Protein AF-S2ZIN4-F1 (afdb_monomer_lite)

Structure (mmCIF, N/CA/C/O backbone):
data_AF-S2ZIN4-F1
#
_entry.id   AF-S2ZIN4-F1
#
loop_
_atom_site.group_PDB
_atom_site.id
_atom_site.type_symbol
_atom_site.label_atom_id
_atom_site.label_alt_id
_atom_site.label_comp_id
_atom_site.label_asym_id
_atom_site.label_entity_id
_atom_site.label_seq_id
_atom_site.pdbx_PDB_ins_code
_atom_site.Cartn_x
_atom_site.Cartn_y
_atom_site.Cartn_z
_atom_site.occupancy
_atom_site.B_iso_or_equiv
_atom_site.auth_seq_id
_atom_site.auth_comp_id
_atom_site.auth_asym_id
_atom_site.auth_atom_id
_atom_site.pdbx_PDB_model_num
ATOM 1 N N . MET A 1 1 ? -35.049 -4.777 23.849 1.00 49.88 1 MET A N 1
ATOM 2 C CA . MET A 1 1 ? -34.119 -3.635 23.998 1.00 49.88 1 MET A CA 1
ATOM 3 C C . MET A 1 1 ? -34.950 -2.371 24.193 1.00 49.88 1 MET A C 1
ATOM 5 O O . MET A 1 1 ? -36.031 -2.328 23.611 1.00 49.88 1 MET A O 1
ATOM 9 N N . PRO A 1 2 ? -34.537 -1.401 25.031 1.00 53.78 2 PRO A N 1
ATOM 10 C CA . PRO A 1 2 ? -35.233 -0.114 25.120 1.00 53.78 2 PRO A CA 1
ATOM 11 C C . PRO A 1 2 ? -35.216 0.588 23.755 1.00 53.78 2 PRO A C 1
ATOM 13 O O . PRO A 1 2 ? -34.312 0.343 22.964 1.00 53.78 2 PRO A O 1
ATOM 16 N N . ALA A 1 3 ? -36.212 1.424 23.462 1.00 56.38 3 ALA A N 1
ATOM 17 C CA . ALA A 1 3 ? -36.224 2.216 22.234 1.00 56.38 3 ALA A CA 1
ATOM 18 C C . ALA A 1 3 ? -35.193 3.361 22.327 1.00 56.38 3 ALA A C 1
ATOM 20 O O . ALA A 1 3 ? -35.047 3.944 23.409 1.00 56.38 3 ALA A O 1
ATOM 21 N N . PRO A 1 4 ? -34.479 3.691 21.236 1.00 63.25 4 PRO A N 1
ATOM 22 C CA . PRO A 1 4 ? -33.565 4.827 21.224 1.00 63.25 4 PRO A CA 1
ATOM 23 C C . PRO A 1 4 ? -34.335 6.140 21.416 1.00 63.25 4 PRO A C 1
ATOM 25 O O . PRO A 1 4 ? -35.431 6.313 20.887 1.00 63.25 4 PRO A O 1
ATOM 28 N N . SER A 1 5 ? -33.774 7.061 22.198 1.00 64.50 5 SER A N 1
ATOM 29 C CA . SER A 1 5 ? -34.371 8.362 22.502 1.00 64.50 5 SER A CA 1
ATOM 30 C C . SER A 1 5 ? -34.101 9.411 21.427 1.00 64.50 5 SER A C 1
ATOM 32 O O . SER A 1 5 ? -34.950 10.270 21.204 1.00 64.50 5 SER A O 1
ATOM 34 N N . THR A 1 6 ? -32.959 9.336 20.740 1.00 74.69 6 THR A N 1
ATOM 35 C CA . THR A 1 6 ? -32.599 10.189 19.595 1.00 74.69 6 THR A CA 1
ATOM 36 C C . THR A 1 6 ? -31.619 9.457 18.682 1.00 74.69 6 THR A C 1
ATOM 38 O O . THR A 1 6 ? -30.829 8.657 19.166 1.00 74.69 6 THR A O 1
ATOM 41 N N . CYS A 1 7 ? -31.632 9.729 17.375 1.00 76.19 7 CYS A N 1
ATOM 42 C CA . CYS A 1 7 ? -30.622 9.227 16.439 1.00 76.19 7 CYS A CA 1
ATOM 43 C C . CYS A 1 7 ? -30.060 10.371 15.583 1.00 76.19 7 CYS A C 1
ATOM 45 O O . CYS A 1 7 ? -30.793 11.302 15.253 1.00 76.19 7 CYS A O 1
ATOM 47 N N . VAL A 1 8 ? -28.774 10.314 15.237 1.00 77.69 8 VAL A N 1
ATOM 48 C CA . VAL A 1 8 ? -28.061 11.299 14.409 1.00 77.69 8 VAL A CA 1
ATOM 49 C C . VAL A 1 8 ? -27.144 10.596 13.412 1.00 77.69 8 VAL A C 1
ATOM 51 O O . VAL A 1 8 ? -26.549 9.574 13.740 1.00 77.69 8 VAL A O 1
ATOM 54 N N . GLU A 1 9 ? -26.986 11.146 12.210 1.00 73.94 9 GLU A N 1
ATOM 55 C CA . GLU A 1 9 ? -25.982 10.665 11.253 1.00 73.94 9 GLU A CA 1
ATOM 56 C C . GLU A 1 9 ? -24.600 11.259 11.552 1.00 73.94 9 GLU A C 1
ATOM 58 O O . GLU A 1 9 ? -24.449 12.470 11.740 1.00 73.94 9 GLU A O 1
ATOM 63 N N . ARG A 1 10 ? -23.570 10.407 11.570 1.00 68.19 10 ARG A N 1
ATOM 64 C CA . ARG A 1 10 ? -22.159 10.808 11.626 1.00 68.19 10 ARG A CA 1
ATOM 65 C C . ARG A 1 10 ? -21.307 9.875 10.771 1.00 68.19 10 ARG A C 1
ATOM 67 O O . ARG A 1 10 ? -21.370 8.663 10.930 1.00 68.19 10 ARG A O 1
ATOM 74 N N . ALA A 1 11 ? -20.479 10.457 9.899 1.00 62.81 11 ALA A N 1
ATOM 75 C CA . ALA A 1 11 ? -19.528 9.731 9.047 1.00 62.81 11 ALA A CA 1
ATOM 76 C C . ALA A 1 11 ? -20.154 8.573 8.232 1.00 62.81 11 ALA A C 1
ATOM 78 O O . ALA A 1 11 ? -19.534 7.529 8.072 1.00 62.81 11 ALA A O 1
ATOM 79 N N . GLY A 1 12 ? -21.386 8.757 7.740 1.00 70.19 12 GLY A N 1
ATOM 80 C CA . GLY A 1 12 ? -22.113 7.745 6.961 1.00 70.19 12 GLY A CA 1
ATOM 81 C C . GLY A 1 12 ? -22.885 6.709 7.789 1.00 70.19 12 GLY A C 1
ATOM 82 O O . GLY A 1 12 ? -23.565 5.875 7.205 1.00 70.19 12 GLY A O 1
ATOM 83 N N . ASN A 1 13 ? -22.837 6.783 9.125 1.00 64.31 13 ASN A N 1
ATOM 84 C CA . ASN A 1 13 ? -23.523 5.856 10.029 1.00 64.31 13 ASN A CA 1
ATOM 85 C C . ASN A 1 13 ? -24.608 6.555 10.867 1.00 64.31 13 ASN A C 1
ATOM 87 O O . ASN A 1 13 ? -24.430 7.696 11.300 1.00 64.31 13 ASN A O 1
ATOM 91 N N . VAL A 1 14 ? -25.713 5.853 11.155 1.00 77.44 14 VAL A N 1
ATOM 92 C CA . VAL A 1 14 ? -26.771 6.313 12.076 1.00 77.44 14 VAL A CA 1
ATOM 93 C C . VAL A 1 14 ? -26.420 5.904 13.510 1.00 77.44 14 VAL A C 1
ATOM 95 O O . VAL A 1 14 ? -26.357 4.720 13.831 1.00 77.44 14 VAL A O 1
ATOM 98 N N . ILE A 1 15 ? -26.222 6.885 14.389 1.00 72.00 15 ILE A N 1
ATOM 99 C CA . ILE A 1 15 ? -25.907 6.702 15.811 1.00 72.00 15 ILE A CA 1
ATOM 100 C C . ILE A 1 15 ? -27.144 7.023 16.642 1.00 72.00 15 ILE A C 1
ATOM 102 O O . ILE A 1 15 ? -27.666 8.130 16.553 1.00 72.00 15 ILE A O 1
ATOM 106 N N . CYS A 1 16 ? -27.583 6.097 17.494 1.00 73.44 16 CYS A N 1
ATOM 107 C CA . CYS A 1 16 ? -28.754 6.275 18.350 1.00 73.44 16 CYS A CA 1
ATOM 108 C C . CYS A 1 16 ? -28.391 6.326 19.844 1.00 73.44 16 CYS A C 1
ATOM 110 O O . CYS A 1 16 ? -27.692 5.450 20.350 1.00 73.44 16 CYS A O 1
ATOM 112 N N . ALA A 1 17 ? -28.896 7.327 20.565 1.00 63.28 17 ALA A N 1
ATOM 113 C CA . ALA A 1 17 ? -28.804 7.452 22.015 1.00 63.28 17 ALA A CA 1
ATOM 114 C C . ALA A 1 17 ? -29.965 6.716 22.704 1.00 63.28 17 ALA A C 1
ATOM 116 O O . ALA A 1 17 ? -31.067 6.643 22.167 1.00 63.28 17 ALA A O 1
ATOM 117 N N . TYR A 1 18 ? -29.735 6.207 23.916 1.00 63.22 18 TYR A N 1
ATOM 118 C CA . TYR A 1 18 ? -30.755 5.573 24.758 1.00 63.22 18 TYR A CA 1
ATOM 119 C C . TYR A 1 18 ? -30.843 6.316 26.099 1.00 63.22 18 TYR A C 1
ATOM 121 O O . TYR A 1 18 ? -29.818 6.596 26.721 1.00 63.22 18 TYR A O 1
ATOM 129 N N . ASN A 1 19 ? -32.056 6.647 26.557 1.00 55.97 19 ASN A N 1
ATOM 130 C CA . ASN A 1 19 ? -32.253 7.380 27.813 1.00 55.97 19 ASN A CA 1
ATOM 131 C C . ASN A 1 19 ? -32.034 6.469 29.032 1.00 55.97 19 ASN A C 1
ATOM 133 O O . ASN A 1 19 ? -32.800 5.536 29.266 1.00 55.97 19 ASN A O 1
ATOM 137 N N . GLY A 1 20 ? -31.026 6.789 29.843 1.00 58.91 20 GLY A N 1
ATOM 138 C CA . GLY A 1 20 ? -30.782 6.19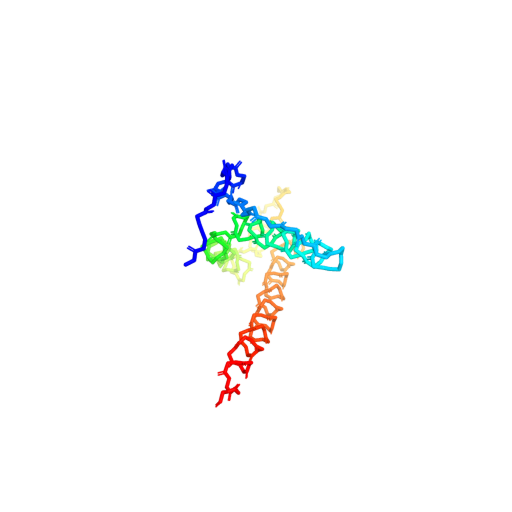0 31.154 1.00 58.91 20 GL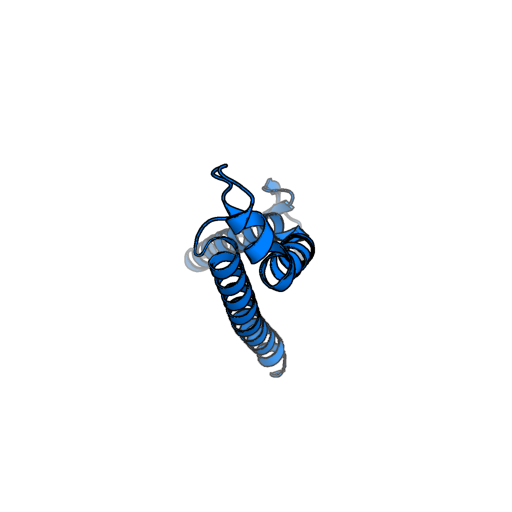Y A CA 1
ATOM 139 C C . GLY A 1 20 ? -29.791 7.023 31.971 1.00 58.91 20 GLY A C 1
ATOM 140 O O . GLY A 1 20 ? -28.923 7.691 31.410 1.00 58.91 20 GLY A O 1
ATOM 141 N N . THR A 1 21 ? -29.908 7.005 33.300 1.00 58.09 21 THR A N 1
ATOM 142 C CA . THR A 1 21 ? -28.893 7.583 34.195 1.00 58.09 21 THR A CA 1
ATOM 143 C C . THR A 1 21 ? -27.659 6.682 34.185 1.00 58.09 21 THR A C 1
ATOM 145 O O . THR A 1 21 ? -27.702 5.580 34.728 1.00 58.09 21 THR A O 1
ATOM 148 N N . MET A 1 22 ? -26.574 7.121 33.545 1.00 65.25 22 MET A N 1
ATOM 149 C CA . MET A 1 22 ? -25.325 6.355 33.450 1.00 65.25 22 MET A CA 1
ATOM 150 C C . MET A 1 22 ? -24.309 6.809 34.499 1.00 65.25 22 MET A C 1
ATOM 152 O O . MET A 1 22 ? -24.118 8.006 34.711 1.00 65.25 22 MET A O 1
ATOM 156 N N . ALA A 1 23 ? -23.620 5.854 35.130 1.00 74.31 23 ALA A N 1
ATOM 157 C CA . ALA A 1 23 ? -22.493 6.153 36.013 1.00 74.31 23 ALA A CA 1
ATOM 158 C C . ALA A 1 23 ? -21.353 6.838 35.230 1.00 74.31 23 ALA A C 1
ATOM 160 O O . ALA A 1 23 ? -21.128 6.533 34.057 1.00 74.31 23 ALA A O 1
ATOM 161 N N . ALA A 1 24 ? -20.589 7.732 35.870 1.00 74.69 24 ALA A N 1
ATOM 162 C CA . ALA A 1 24 ? -19.511 8.485 35.212 1.00 74.69 24 ALA A CA 1
ATOM 163 C C . ALA A 1 24 ? -18.460 7.576 34.539 1.00 74.69 24 ALA A C 1
ATOM 165 O O . ALA A 1 24 ? -17.994 7.857 33.436 1.00 74.69 24 ALA A O 1
ATOM 166 N N . GLU A 1 25 ? -18.138 6.440 35.160 1.00 75.75 25 GLU A N 1
ATOM 167 C CA . GLU A 1 25 ? -17.233 5.439 34.584 1.00 75.75 25 GLU A CA 1
ATOM 168 C C . GLU A 1 25 ? -17.807 4.772 33.331 1.00 75.75 25 GLU A C 1
ATOM 170 O O . GLU A 1 25 ? -17.076 4.518 32.375 1.00 75.75 25 GLU A O 1
ATOM 175 N N . GLN A 1 26 ? -19.117 4.512 33.307 1.00 81.56 26 GLN A N 1
ATOM 176 C CA . GLN A 1 26 ? -19.798 3.970 32.133 1.00 81.56 26 GLN A CA 1
ATOM 177 C C . GLN A 1 26 ? -19.751 4.970 30.975 1.00 81.56 26 GLN A C 1
ATOM 179 O O . GLN A 1 26 ? -19.416 4.580 29.859 1.00 81.56 26 GLN A O 1
ATOM 184 N N . MET A 1 27 ? -20.005 6.253 31.245 1.00 78.94 27 MET A N 1
ATOM 185 C CA . MET A 1 27 ? -19.910 7.309 30.235 1.00 78.94 27 MET A CA 1
ATOM 186 C C . MET A 1 27 ? -18.494 7.409 29.653 1.00 78.94 27 MET A C 1
ATOM 188 O O . MET A 1 27 ? -18.329 7.441 28.436 1.00 78.94 27 MET A O 1
ATOM 192 N N . LYS A 1 28 ? -17.465 7.375 30.510 1.00 81.00 28 LYS A N 1
ATOM 193 C CA . LYS A 1 28 ? -16.065 7.411 30.070 1.00 81.00 28 LYS A CA 1
ATOM 194 C C . LYS A 1 28 ? -15.713 6.223 29.169 1.00 81.00 28 LYS A C 1
ATOM 196 O O . LYS A 1 28 ? -15.064 6.411 28.145 1.00 81.00 28 LYS A O 1
ATOM 201 N N . ARG A 1 29 ? -16.155 5.005 29.514 1.00 89.00 29 ARG A N 1
ATOM 202 C CA . ARG A 1 29 ? -15.943 3.818 28.662 1.00 89.00 29 ARG A CA 1
ATOM 203 C C . ARG A 1 29 ? -16.622 3.959 27.299 1.00 89.00 29 ARG A C 1
ATOM 205 O O . ARG A 1 29 ? -16.019 3.603 26.293 1.00 89.00 29 ARG A O 1
ATOM 212 N N . ILE A 1 30 ? -17.850 4.480 27.268 1.00 87.75 30 ILE A N 1
ATOM 213 C CA . ILE A 1 30 ? -18.596 4.697 26.020 1.00 87.75 30 ILE A CA 1
ATOM 214 C C . ILE A 1 30 ? -17.865 5.699 25.127 1.00 87.75 30 ILE A C 1
ATOM 216 O O . ILE A 1 30 ? -17.646 5.400 23.961 1.00 87.75 30 ILE A O 1
ATOM 220 N N . GLN A 1 31 ? -17.427 6.837 25.672 1.00 87.12 31 GLN A N 1
ATOM 221 C CA . GLN A 1 31 ? -16.710 7.864 24.908 1.00 87.12 31 GLN A CA 1
ATOM 222 C C . GLN A 1 31 ? -15.421 7.326 24.277 1.00 87.12 31 GLN A C 1
ATOM 224 O O . GLN A 1 31 ? -15.210 7.490 23.081 1.00 87.12 31 GLN A O 1
ATOM 229 N N . VAL A 1 32 ? -14.602 6.605 25.050 1.00 93.62 32 VAL A N 1
ATOM 230 C CA . VAL A 1 32 ? -13.363 5.997 24.534 1.00 93.62 32 VAL A CA 1
ATOM 231 C C . VAL A 1 32 ? -13.651 4.997 23.410 1.00 93.62 32 VAL A C 1
ATOM 233 O O . VAL A 1 32 ? -12.915 4.931 22.428 1.00 93.62 32 VAL A O 1
ATOM 236 N N . ASN A 1 33 ? -14.716 4.204 23.529 1.00 95.06 33 ASN A N 1
ATOM 237 C CA . ASN A 1 33 ? -15.064 3.231 22.495 1.00 95.06 33 ASN A CA 1
ATOM 238 C C . ASN A 1 33 ? -15.703 3.875 21.255 1.00 95.06 33 ASN A C 1
ATOM 240 O O . ASN A 1 33 ? -15.474 3.384 20.154 1.00 95.06 33 ASN A O 1
ATOM 244 N N . ASP A 1 34 ? -16.434 4.982 21.398 1.00 93.25 34 ASP A N 1
ATOM 245 C CA . ASP A 1 34 ? -16.951 5.769 20.268 1.00 93.25 34 ASP A CA 1
ATOM 246 C C . ASP A 1 34 ? -15.809 6.414 19.461 1.00 93.25 34 ASP A C 1
ATOM 248 O O . ASP A 1 34 ? -15.805 6.397 18.227 1.00 93.25 34 ASP A O 1
ATOM 252 N N . GLU A 1 35 ? -14.771 6.898 20.151 1.00 94.88 35 GLU A N 1
ATOM 253 C CA . GLU A 1 35 ? -13.541 7.380 19.515 1.00 94.88 35 GLU A CA 1
ATOM 254 C C . GLU A 1 35 ? -12.835 6.262 18.739 1.00 94.88 35 GLU A C 1
ATOM 256 O O . GLU A 1 35 ? -12.468 6.458 17.578 1.00 94.88 35 GLU A O 1
ATOM 261 N N . ARG A 1 36 ? -12.701 5.070 19.336 1.00 97.00 36 ARG A N 1
ATOM 262 C CA . ARG A 1 36 ? -12.136 3.886 18.662 1.00 97.00 36 ARG A CA 1
ATOM 263 C C . ARG A 1 36 ? -12.947 3.491 17.428 1.00 97.00 36 ARG A C 1
ATOM 265 O O . ARG A 1 36 ? -12.364 3.270 16.370 1.00 97.00 36 ARG A O 1
ATOM 272 N N . LEU A 1 37 ? -14.278 3.457 17.538 1.00 95.75 37 LEU A N 1
ATOM 273 C CA . LEU A 1 37 ? -15.174 3.158 16.420 1.00 95.75 37 LEU A CA 1
ATOM 274 C C . LEU A 1 37 ? -15.006 4.174 15.283 1.00 95.75 37 LEU A C 1
ATOM 276 O O . LEU A 1 37 ? -14.918 3.804 14.112 1.00 95.75 37 LEU A O 1
ATOM 280 N N . THR A 1 38 ? -14.907 5.459 15.625 1.00 94.56 38 THR A N 1
ATOM 281 C CA . THR A 1 38 ? -14.664 6.525 14.648 1.00 94.56 38 THR A CA 1
ATOM 282 C C . THR A 1 38 ? -13.327 6.331 13.932 1.00 94.56 38 THR A C 1
ATOM 284 O O . THR A 1 38 ? -13.251 6.508 12.715 1.00 94.56 38 THR A O 1
ATOM 287 N N . GLN A 1 39 ? -12.271 5.964 14.662 1.00 95.38 39 GLN A N 1
ATOM 288 C CA . GLN A 1 39 ? -10.942 5.740 14.090 1.00 95.38 39 GLN A CA 1
ATOM 289 C C . GLN A 1 39 ? -10.930 4.558 13.115 1.00 95.38 39 GLN A C 1
ATOM 291 O O . GLN A 1 39 ? -10.485 4.733 11.981 1.00 95.38 39 GLN A O 1
ATOM 296 N N . ILE A 1 40 ? -11.470 3.397 13.504 1.00 96.44 40 ILE A N 1
ATOM 297 C CA . ILE A 1 40 ? -11.488 2.221 12.619 1.00 96.44 40 ILE A CA 1
ATOM 298 C C . ILE A 1 40 ? -12.399 2.431 11.403 1.00 96.44 40 ILE A C 1
ATOM 300 O O . ILE A 1 40 ? -12.044 2.033 10.300 1.00 96.44 40 ILE A O 1
ATOM 304 N N . THR A 1 41 ? -13.518 3.152 11.559 1.00 95.38 41 THR A N 1
ATOM 305 C CA . THR A 1 41 ? -14.388 3.512 10.423 1.00 95.38 41 THR A CA 1
ATOM 306 C C . THR A 1 41 ? -13.632 4.356 9.396 1.00 95.38 41 THR A C 1
ATOM 308 O O . THR A 1 41 ? -13.700 4.089 8.200 1.00 95.38 41 THR A O 1
ATOM 311 N N . ARG A 1 42 ? -12.870 5.362 9.848 1.00 95.75 42 ARG A N 1
ATOM 312 C CA . ARG A 1 42 ? -12.045 6.184 8.948 1.00 95.75 42 ARG A CA 1
ATOM 313 C C . ARG A 1 42 ? -10.960 5.366 8.259 1.00 95.75 42 ARG A C 1
ATOM 315 O O . ARG A 1 42 ? -10.738 5.571 7.073 1.00 95.75 42 ARG A O 1
ATOM 322 N N . PHE A 1 43 ? -10.297 4.472 8.993 1.00 96.00 43 PHE A N 1
ATOM 323 C CA . PHE A 1 43 ? -9.272 3.600 8.429 1.00 96.00 43 PHE A CA 1
ATOM 324 C C . PHE A 1 43 ? -9.851 2.707 7.325 1.00 96.00 43 PHE A C 1
ATOM 326 O O . PHE A 1 43 ? -9.323 2.725 6.218 1.00 96.00 43 PHE A O 1
ATOM 333 N N . ASN A 1 44 ? -10.966 2.019 7.592 1.00 94.81 44 ASN A N 1
ATOM 334 C CA . ASN A 1 44 ? -11.615 1.135 6.622 1.00 94.81 44 ASN A CA 1
ATOM 335 C C . ASN A 1 44 ? -12.047 1.894 5.363 1.00 94.81 44 ASN A C 1
ATOM 337 O O . ASN A 1 44 ? -11.747 1.455 4.262 1.00 94.81 44 ASN A O 1
ATOM 341 N N . ASN A 1 45 ? -12.675 3.064 5.517 1.00 95.06 45 ASN A N 1
ATOM 342 C CA . ASN A 1 45 ? -13.108 3.867 4.370 1.00 95.06 45 ASN A CA 1
ATOM 343 C C . ASN A 1 45 ? -11.925 4.387 3.538 1.00 95.06 45 ASN A C 1
ATOM 345 O O . ASN A 1 45 ? -12.026 4.495 2.324 1.00 95.06 45 ASN A O 1
ATOM 349 N N . ALA A 1 46 ? -10.806 4.739 4.178 1.00 95.00 46 ALA A N 1
ATOM 350 C CA . ALA A 1 46 ? -9.625 5.236 3.473 1.00 95.00 46 ALA A CA 1
ATOM 351 C C . ALA A 1 46 ? -8.868 4.138 2.704 1.00 95.00 46 ALA A C 1
ATOM 353 O O . ALA A 1 46 ? -8.102 4.466 1.804 1.00 95.00 46 ALA A O 1
ATOM 354 N N . HIS A 1 47 ? -9.070 2.866 3.058 1.00 95.25 47 HIS A N 1
ATOM 355 C CA . HIS A 1 47 ? -8.327 1.723 2.516 1.00 95.25 47 HIS A CA 1
ATOM 356 C C . HIS A 1 47 ? -9.256 0.654 1.922 1.00 95.25 47 HIS A C 1
ATOM 358 O O . HIS A 1 47 ? -8.868 -0.507 1.813 1.00 95.25 47 HIS A O 1
ATOM 364 N N . GLU A 1 48 ? -10.483 1.023 1.544 1.00 94.12 48 GLU A N 1
ATOM 365 C CA . GLU A 1 48 ? -11.488 0.074 1.046 1.00 94.12 48 GLU A CA 1
ATOM 366 C C . GLU A 1 48 ? -11.037 -0.664 -0.228 1.00 94.12 48 GLU A C 1
ATOM 368 O O . GLU A 1 48 ? -11.395 -1.823 -0.407 1.00 94.12 48 GLU A O 1
ATOM 373 N N . ASN A 1 49 ? -10.205 -0.018 -1.055 1.00 95.12 49 ASN A N 1
ATOM 374 C CA . ASN A 1 49 ? -9.681 -0.548 -2.321 1.00 95.12 49 ASN A CA 1
ATOM 375 C C . ASN A 1 49 ? -8.196 -0.937 -2.225 1.00 95.12 49 ASN A C 1
ATOM 377 O O . ASN A 1 49 ? -7.507 -1.062 -3.235 1.00 95.12 49 ASN A O 1
ATOM 381 N N . PHE A 1 50 ? -7.662 -1.080 -1.009 1.00 95.12 50 PHE A N 1
ATOM 382 C CA . PHE A 1 50 ? -6.235 -1.330 -0.813 1.00 95.12 50 PHE A CA 1
ATOM 383 C C . PHE A 1 50 ? -5.715 -2.593 -1.534 1.00 95.12 50 PHE A C 1
ATOM 385 O O . PHE A 1 50 ? -4.619 -2.535 -2.097 1.00 95.12 50 PHE A O 1
ATOM 392 N N . PRO A 1 51 ? -6.452 -3.725 -1.585 1.00 94.62 51 PRO A N 1
ATOM 393 C CA . PRO A 1 51 ? -6.034 -4.881 -2.379 1.00 94.62 51 PRO A CA 1
ATOM 394 C C . PRO A 1 51 ? -5.917 -4.577 -3.880 1.00 94.62 51 PRO A C 1
ATOM 396 O O . PRO A 1 51 ? -4.955 -5.002 -4.523 1.00 94.62 51 PRO A O 1
ATOM 399 N N . GLU A 1 52 ? -6.870 -3.833 -4.437 1.00 97.38 52 GLU A N 1
ATOM 400 C CA . GLU A 1 52 ? -6.878 -3.412 -5.836 1.00 97.38 52 GLU A CA 1
ATOM 401 C C . GLU A 1 52 ? -5.730 -2.439 -6.135 1.00 97.38 52 GLU A C 1
ATOM 403 O O . GLU A 1 52 ? -5.038 -2.604 -7.142 1.00 97.38 52 GLU A O 1
ATOM 408 N N . ASP A 1 53 ? -5.467 -1.491 -5.233 1.00 96.06 53 ASP A N 1
ATOM 409 C CA . ASP A 1 53 ? -4.353 -0.546 -5.343 1.00 96.06 53 ASP A CA 1
ATOM 410 C C . ASP A 1 53 ? -3.000 -1.283 -5.368 1.00 96.06 53 ASP A C 1
ATOM 412 O O . ASP A 1 53 ? -2.128 -0.974 -6.187 1.00 96.06 53 ASP A O 1
ATOM 416 N N . LEU A 1 54 ? -2.827 -2.311 -4.525 1.00 96.81 54 LEU A N 1
ATOM 417 C CA . LEU A 1 54 ? -1.630 -3.162 -4.529 1.00 96.81 54 LEU A CA 1
ATOM 418 C C . LEU A 1 54 ? -1.480 -3.950 -5.835 1.00 96.81 54 LEU A C 1
ATOM 420 O O . LEU A 1 54 ? -0.371 -4.050 -6.370 1.00 96.81 54 LEU A O 1
ATOM 424 N N . ALA A 1 55 ? -2.576 -4.500 -6.361 1.00 96.88 55 ALA A N 1
ATOM 425 C CA . ALA A 1 55 ? -2.560 -5.221 -7.630 1.00 96.88 55 ALA A CA 1
ATOM 426 C C . ALA A 1 55 ? -2.172 -4.295 -8.795 1.00 96.88 55 ALA A C 1
ATOM 428 O O . ALA A 1 55 ? -1.321 -4.650 -9.612 1.00 96.88 55 ALA A O 1
ATOM 429 N N . GLN A 1 56 ? -2.717 -3.077 -8.830 1.00 97.62 56 GLN A N 1
ATOM 430 C CA . GLN A 1 56 ? -2.386 -2.085 -9.851 1.00 97.62 56 GLN A CA 1
ATOM 431 C C . GLN A 1 56 ? -0.929 -1.606 -9.753 1.00 97.62 56 GLN A C 1
ATOM 433 O O . GLN A 1 56 ? -0.259 -1.420 -10.777 1.00 97.62 56 GLN A O 1
ATOM 438 N N . ALA A 1 57 ? -0.415 -1.422 -8.534 1.00 97.25 57 ALA A N 1
ATOM 439 C CA . ALA A 1 57 ? 0.989 -1.086 -8.313 1.00 97.25 57 ALA A CA 1
ATOM 440 C C . ALA A 1 57 ? 1.915 -2.192 -8.845 1.00 97.25 57 ALA A C 1
ATOM 442 O O . ALA A 1 57 ? 2.892 -1.904 -9.541 1.00 97.25 57 ALA A O 1
ATOM 443 N N . TRP A 1 58 ? 1.566 -3.459 -8.610 1.00 97.44 58 TRP A N 1
ATOM 444 C CA . TRP A 1 58 ? 2.294 -4.595 -9.169 1.00 97.44 58 TRP A CA 1
ATOM 445 C C . TRP A 1 58 ? 2.246 -4.636 -10.701 1.00 97.44 58 TRP A C 1
ATOM 447 O O . TRP A 1 58 ? 3.290 -4.787 -11.341 1.00 97.44 58 TRP A O 1
ATOM 457 N N . ASP A 1 59 ? 1.070 -4.448 -11.302 1.00 98.12 59 ASP A N 1
ATOM 458 C CA . ASP A 1 59 ? 0.911 -4.421 -12.762 1.00 98.12 59 ASP A CA 1
ATOM 459 C C . ASP A 1 59 ? 1.701 -3.278 -13.419 1.00 98.12 59 ASP A C 1
ATOM 461 O O . ASP A 1 59 ? 2.113 -3.392 -14.575 1.00 98.12 59 ASP A O 1
ATOM 465 N N . THR A 1 60 ? 1.974 -2.205 -12.672 1.00 97.00 60 THR A N 1
ATOM 466 C CA . THR A 1 60 ? 2.839 -1.097 -13.098 1.00 97.00 60 THR A CA 1
ATOM 467 C C . THR A 1 60 ? 4.324 -1.437 -12.955 1.00 97.00 60 THR A C 1
ATOM 469 O O . THR A 1 60 ? 5.112 -1.176 -13.865 1.00 97.00 60 THR A O 1
ATOM 472 N N . LEU A 1 61 ? 4.729 -2.033 -11.831 1.00 96.81 61 LEU A N 1
ATOM 473 C CA . LEU A 1 61 ? 6.132 -2.327 -11.538 1.00 96.81 61 LEU A CA 1
ATOM 474 C C . LEU A 1 61 ? 6.675 -3.499 -12.366 1.00 96.81 61 LEU A C 1
ATOM 476 O O . LEU A 1 61 ? 7.805 -3.456 -12.845 1.00 96.81 61 LEU A O 1
ATOM 480 N N . LYS A 1 62 ? 5.874 -4.543 -12.582 1.00 96.75 62 LYS A N 1
ATOM 481 C CA . LYS A 1 62 ? 6.275 -5.747 -13.320 1.00 96.75 62 LYS A CA 1
ATOM 482 C C . LYS A 1 62 ? 6.884 -5.466 -14.709 1.00 96.75 62 LYS A C 1
ATOM 484 O O . LYS A 1 62 ? 7.947 -6.020 -14.998 1.00 96.75 62 LYS A O 1
ATOM 489 N N . PRO A 1 63 ? 6.282 -4.645 -15.592 1.00 97.06 63 PRO A N 1
ATOM 490 C CA . PRO A 1 63 ? 6.909 -4.302 -16.867 1.00 97.06 63 PRO A CA 1
ATOM 491 C C . PRO A 1 63 ? 8.166 -3.434 -16.706 1.00 97.06 63 PRO A C 1
ATOM 493 O O . PRO A 1 63 ? 9.071 -3.559 -17.527 1.00 97.06 63 PRO A O 1
ATOM 496 N N . LEU A 1 64 ? 8.266 -2.605 -15.657 1.00 95.62 64 LEU A N 1
ATOM 497 C CA . LEU A 1 64 ? 9.487 -1.839 -15.368 1.00 95.62 64 LEU A CA 1
ATOM 498 C C . LEU A 1 64 ? 10.652 -2.756 -14.986 1.00 95.62 64 LEU A C 1
ATOM 500 O O . LEU A 1 64 ? 11.762 -2.542 -15.463 1.00 95.62 64 LEU A O 1
ATOM 504 N N . ILE A 1 65 ? 10.393 -3.809 -14.207 1.00 94.88 65 ILE A N 1
ATOM 505 C CA . ILE A 1 65 ? 11.382 -4.854 -13.901 1.00 94.88 65 ILE A CA 1
ATOM 506 C C . ILE A 1 65 ? 11.870 -5.506 -15.195 1.00 94.88 65 ILE A C 1
ATOM 508 O O . ILE A 1 65 ? 13.068 -5.555 -15.453 1.00 94.88 65 ILE A O 1
ATOM 512 N N . ALA A 1 66 ? 10.941 -5.943 -16.051 1.00 96.38 66 ALA A N 1
ATOM 513 C CA . ALA A 1 66 ? 11.288 -6.580 -17.321 1.00 96.38 66 ALA A CA 1
ATOM 514 C C . ALA A 1 66 ? 12.091 -5.650 -18.250 1.00 96.38 66 ALA A C 1
ATOM 516 O O . ALA A 1 66 ? 12.976 -6.103 -18.977 1.00 96.38 66 ALA A O 1
ATOM 517 N N . TYR A 1 67 ? 11.795 -4.349 -18.225 1.00 95.19 67 TYR A N 1
ATOM 518 C CA . TYR A 1 67 ? 12.571 -3.339 -18.935 1.00 95.19 67 TYR A CA 1
ATOM 519 C C . TYR A 1 67 ? 13.993 -3.215 -18.373 1.00 95.19 67 TYR A C 1
ATOM 521 O O . TYR A 1 67 ? 14.958 -3.310 -19.136 1.00 95.19 67 TYR A O 1
ATOM 529 N N . TYR A 1 68 ? 14.108 -3.053 -17.052 1.00 93.00 68 TYR A N 1
ATOM 530 C CA . TYR A 1 68 ? 15.371 -2.903 -16.331 1.00 93.00 68 TYR A CA 1
ATOM 531 C C . TYR A 1 68 ? 16.304 -4.106 -16.523 1.00 93.00 68 TYR A C 1
ATOM 533 O O . TYR A 1 68 ? 17.480 -3.939 -16.836 1.00 93.00 68 TYR A O 1
ATOM 541 N N . GLU A 1 69 ? 15.771 -5.324 -16.432 1.00 92.50 69 GLU A N 1
ATOM 542 C CA . GLU A 1 69 ? 16.531 -6.569 -16.612 1.00 92.50 69 GLU A CA 1
ATOM 543 C C . GLU A 1 69 ? 16.863 -6.882 -18.082 1.00 92.50 69 GLU A C 1
ATOM 545 O O . GLU A 1 69 ? 17.663 -7.776 -18.367 1.00 92.50 69 GLU A O 1
ATOM 550 N N . GLY A 1 70 ? 16.245 -6.171 -19.028 1.00 93.88 70 GLY A N 1
ATOM 551 C CA . GLY A 1 70 ? 16.372 -6.419 -20.460 1.00 93.88 70 GLY A CA 1
ATOM 552 C C . GLY A 1 70 ? 17.001 -5.254 -21.218 1.00 93.88 70 GLY A C 1
ATOM 553 O O . GLY A 1 70 ? 18.216 -5.177 -21.403 1.00 93.88 70 GLY A O 1
ATOM 554 N N . GLN A 1 71 ? 16.145 -4.381 -21.749 1.00 93.19 71 GLN A N 1
ATOM 555 C CA . GLN A 1 71 ? 16.520 -3.358 -22.734 1.00 93.19 71 GLN A CA 1
ATOM 556 C C . GLN A 1 71 ? 17.197 -2.128 -22.123 1.00 93.19 71 GLN A C 1
ATOM 558 O O . GLN A 1 71 ? 17.902 -1.416 -22.833 1.00 93.19 71 GLN A O 1
ATOM 563 N N . TRP A 1 72 ? 17.043 -1.910 -20.819 1.00 93.19 72 TRP A N 1
ATOM 564 C CA . TRP A 1 72 ? 17.518 -0.715 -20.125 1.00 93.19 72 TRP A CA 1
ATOM 565 C C . TRP A 1 72 ? 18.984 -0.364 -20.393 1.00 93.19 72 TRP A C 1
ATOM 567 O O . TRP A 1 72 ? 19.288 0.771 -20.741 1.00 93.19 72 TRP A O 1
ATOM 577 N N . SER A 1 73 ? 19.895 -1.340 -20.301 1.00 89.94 73 SER A N 1
ATOM 578 C CA . SER A 1 73 ? 21.336 -1.099 -20.503 1.00 89.94 73 SER A CA 1
ATOM 579 C C . SER A 1 73 ? 21.671 -0.581 -21.904 1.00 89.94 73 SER A C 1
ATOM 581 O O . SER A 1 73 ? 22.604 0.202 -22.079 1.00 89.94 73 SER A O 1
ATOM 583 N N . ARG A 1 74 ? 20.895 -1.008 -22.904 1.00 92.81 74 ARG A N 1
ATOM 584 C CA . ARG A 1 74 ? 21.041 -0.566 -24.286 1.00 92.81 74 ARG A CA 1
ATOM 585 C C . ARG A 1 74 ? 20.526 0.853 -24.451 1.00 92.81 74 ARG A C 1
ATOM 587 O O . ARG A 1 74 ? 21.243 1.697 -24.976 1.00 92.81 74 ARG A O 1
ATOM 594 N N . ASP A 1 75 ? 19.319 1.113 -23.965 1.00 93.31 75 ASP A N 1
ATOM 595 C CA . ASP A 1 75 ? 18.704 2.433 -24.060 1.00 93.31 75 ASP A CA 1
ATOM 596 C C . ASP A 1 75 ? 19.524 3.484 -23.308 1.00 93.31 75 ASP A C 1
ATOM 598 O O . ASP A 1 75 ? 19.693 4.590 -23.813 1.00 93.31 75 ASP A O 1
ATOM 602 N N . LEU A 1 76 ? 20.100 3.127 -22.154 1.00 90.69 76 LEU A N 1
ATOM 603 C CA . LEU A 1 76 ? 21.023 3.975 -21.399 1.00 90.69 76 LEU A CA 1
ATOM 604 C C . LEU A 1 76 ? 22.260 4.360 -22.223 1.00 90.69 76 LEU A C 1
ATOM 606 O O . LEU A 1 76 ? 22.695 5.506 -22.177 1.00 90.69 76 LEU A O 1
ATOM 610 N N . ALA A 1 77 ? 22.831 3.418 -22.976 1.00 90.12 77 ALA A N 1
ATOM 611 C CA . ALA A 1 77 ? 24.008 3.669 -23.807 1.00 90.12 77 ALA A CA 1
ATOM 612 C C . ALA A 1 77 ? 23.689 4.478 -25.078 1.00 90.12 77 ALA A C 1
ATOM 614 O O . ALA A 1 77 ? 24.574 5.131 -25.628 1.00 90.12 77 ALA A O 1
ATOM 615 N N . GLU A 1 78 ? 22.446 4.405 -25.561 1.00 91.75 78 GLU A N 1
ATOM 616 C CA . GLU A 1 78 ? 21.990 5.029 -26.809 1.00 91.75 78 GLU A CA 1
ATOM 617 C C . GLU A 1 78 ? 21.260 6.376 -26.584 1.00 91.75 78 GLU A C 1
ATOM 619 O O . GLU A 1 78 ? 20.924 7.056 -27.556 1.00 91.75 78 GLU A O 1
ATOM 624 N N . THR A 1 79 ? 21.029 6.790 -25.329 1.00 86.56 79 THR A N 1
ATOM 625 C CA . THR A 1 79 ? 20.203 7.959 -24.975 1.00 86.56 79 THR A CA 1
ATOM 626 C C .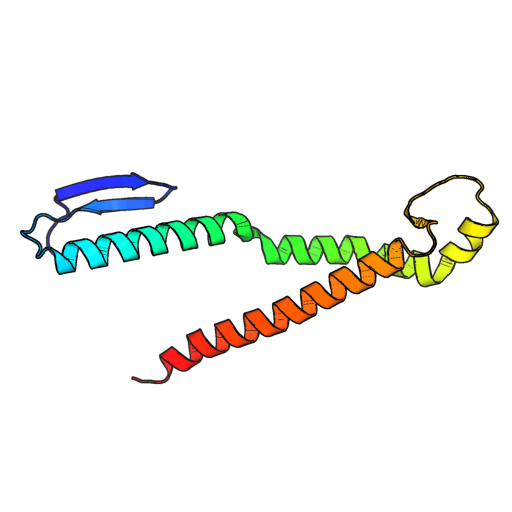 THR A 1 79 ? 20.960 9.000 -24.147 1.00 86.56 79 THR A C 1
ATOM 628 O O . THR A 1 79 ? 21.381 8.731 -23.030 1.00 86.56 79 THR A O 1
ATOM 631 N N . ASP A 1 80 ? 20.999 10.246 -24.635 1.00 78.38 80 ASP A N 1
ATOM 632 C CA . ASP A 1 80 ? 21.572 11.402 -23.915 1.00 78.38 80 ASP A CA 1
ATOM 633 C C . ASP A 1 80 ? 20.541 12.165 -23.042 1.00 78.38 80 ASP A C 1
ATOM 635 O O . ASP A 1 80 ? 20.826 13.231 -22.492 1.00 78.38 80 ASP A O 1
ATOM 639 N N . ALA A 1 81 ? 19.305 11.664 -22.939 1.00 74.31 81 ALA A N 1
ATOM 640 C CA . ALA A 1 81 ? 18.202 12.309 -22.223 1.00 74.31 81 ALA A CA 1
ATOM 641 C C . ALA A 1 81 ? 18.077 11.838 -20.762 1.00 74.31 81 ALA A C 1
ATOM 643 O O . ALA A 1 81 ? 18.142 10.649 -20.460 1.00 74.31 81 ALA A O 1
ATOM 644 N N . ALA A 1 82 ? 17.805 12.779 -19.852 1.00 78.12 82 ALA A N 1
ATOM 645 C CA . ALA A 1 82 ? 17.655 12.511 -18.422 1.00 78.12 82 ALA A CA 1
ATOM 646 C C . ALA A 1 82 ? 16.245 11.999 -18.067 1.00 78.12 82 ALA A C 1
ATOM 648 O O . ALA A 1 82 ? 15.403 12.748 -17.567 1.00 78.12 82 ALA A O 1
ATOM 649 N N . TYR A 1 83 ? 15.984 10.715 -18.316 1.00 86.31 83 TYR A N 1
ATOM 650 C CA . TYR A 1 83 ? 14.782 10.030 -17.829 1.00 86.31 83 TYR A CA 1
ATOM 651 C C . TYR A 1 83 ? 15.045 9.344 -16.484 1.00 86.31 83 TYR A C 1
ATOM 653 O O . TYR A 1 83 ? 16.072 8.697 -16.310 1.00 86.31 83 TYR A O 1
ATOM 661 N N . GLY A 1 84 ? 14.092 9.415 -15.546 1.00 85.31 84 GLY A N 1
ATOM 662 C CA . GLY A 1 84 ? 14.233 8.793 -14.219 1.00 85.31 84 GLY A CA 1
ATOM 663 C C . GLY A 1 84 ? 14.467 7.278 -14.270 1.00 85.31 84 GLY A C 1
ATOM 664 O O . GLY A 1 84 ? 15.233 6.749 -13.468 1.00 85.31 84 GLY A O 1
ATOM 665 N N . VAL A 1 85 ? 13.892 6.591 -15.264 1.00 88.75 85 VAL A N 1
ATOM 666 C CA . VAL A 1 85 ? 14.119 5.151 -15.489 1.00 88.75 85 VAL A CA 1
ATOM 667 C C . VAL A 1 85 ? 15.551 4.828 -15.906 1.00 88.75 85 VAL A C 1
ATOM 669 O O . VAL A 1 85 ? 15.978 3.704 -15.698 1.00 88.75 85 VAL A O 1
ATOM 672 N N . LEU A 1 86 ? 16.292 5.794 -16.459 1.00 89.38 86 LEU A N 1
ATOM 673 C CA . LEU A 1 86 ? 17.702 5.660 -16.842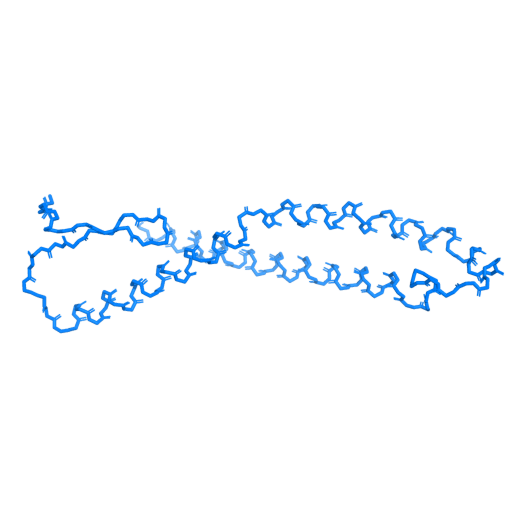 1.00 89.38 86 LEU A CA 1
ATOM 674 C C . LEU A 1 86 ? 18.666 6.095 -15.724 1.00 89.38 86 LEU A C 1
ATOM 676 O O . LEU A 1 86 ? 19.873 6.142 -15.939 1.00 89.38 86 LEU A O 1
ATOM 680 N N . SER A 1 87 ? 18.159 6.441 -14.536 1.00 86.25 87 SER A N 1
ATOM 681 C CA . SER A 1 87 ? 19.030 6.691 -13.384 1.00 86.25 87 SER A CA 1
ATOM 682 C C . SER A 1 87 ? 19.682 5.399 -12.884 1.00 86.25 87 SER A C 1
ATOM 684 O O . SER A 1 87 ? 19.135 4.315 -13.082 1.00 86.25 87 SER A O 1
ATOM 686 N N . GLU A 1 88 ? 20.836 5.534 -12.220 1.00 74.19 88 GLU A N 1
ATOM 687 C CA . GLU A 1 88 ? 21.666 4.418 -11.732 1.00 74.19 88 GLU A CA 1
ATOM 688 C C . GLU A 1 88 ? 20.861 3.405 -10.902 1.00 74.19 88 GLU A C 1
ATOM 690 O O . GLU A 1 88 ? 20.973 2.203 -11.131 1.00 74.19 88 GLU A O 1
ATOM 695 N N . ASP A 1 89 ? 19.958 3.895 -10.045 1.00 85.88 89 ASP A N 1
ATOM 696 C CA . ASP A 1 89 ? 19.200 3.058 -9.109 1.00 85.88 89 ASP A CA 1
ATOM 697 C C . ASP A 1 89 ? 17.671 3.219 -9.207 1.00 85.88 89 ASP A C 1
ATOM 699 O O . ASP A 1 89 ? 16.943 2.706 -8.361 1.00 85.88 89 ASP A O 1
ATOM 703 N N . GLY A 1 90 ? 17.139 3.941 -10.201 1.00 86.50 90 GLY A N 1
ATOM 704 C CA . GLY A 1 90 ? 15.725 4.349 -10.217 1.00 86.50 90 GLY A CA 1
ATOM 705 C C . GLY A 1 90 ? 14.738 3.186 -10.127 1.00 86.50 90 GLY A C 1
ATOM 706 O O . GLY A 1 90 ? 13.930 3.128 -9.206 1.00 86.50 90 GLY A O 1
ATOM 707 N N . VAL A 1 91 ? 14.811 2.238 -11.065 1.00 89.94 91 VAL A N 1
ATOM 708 C CA . VAL A 1 91 ? 13.918 1.065 -11.053 1.00 89.94 91 VAL A CA 1
ATOM 709 C C . VAL A 1 91 ? 14.282 0.110 -9.916 1.00 89.94 91 VAL A C 1
ATOM 711 O O . VAL A 1 91 ? 13.392 -0.403 -9.242 1.00 89.94 91 VAL A O 1
ATOM 714 N N . TRP A 1 92 ? 15.579 -0.083 -9.661 1.00 91.62 92 TRP A N 1
ATOM 715 C CA . TRP A 1 92 ? 16.083 -0.973 -8.613 1.00 91.62 92 TRP A CA 1
ATOM 716 C C . TRP A 1 92 ? 15.548 -0.614 -7.220 1.00 91.62 92 TRP A C 1
ATOM 718 O O . TRP A 1 92 ? 15.092 -1.490 -6.482 1.00 91.62 92 TRP A O 1
ATOM 728 N N . ASN A 1 93 ? 15.542 0.675 -6.874 1.00 94.56 93 ASN A N 1
ATOM 729 C CA . ASN A 1 93 ? 15.034 1.146 -5.588 1.00 94.56 93 ASN A CA 1
ATOM 730 C C . ASN A 1 93 ? 13.538 0.867 -5.434 1.00 94.56 93 ASN A C 1
ATOM 732 O O . ASN A 1 93 ? 13.118 0.353 -4.400 1.00 94.56 93 ASN A O 1
ATOM 736 N N . GLU A 1 94 ? 12.733 1.139 -6.464 1.00 95.44 94 GLU A N 1
ATOM 737 C CA . GLU A 1 94 ? 11.288 0.898 -6.393 1.00 95.44 94 GLU A CA 1
ATOM 738 C C . GLU A 1 94 ? 10.945 -0.596 -6.329 1.00 95.44 94 GLU A C 1
ATOM 740 O O . GLU A 1 94 ? 10.005 -0.984 -5.635 1.00 95.44 94 GLU A O 1
ATOM 745 N N . MET A 1 95 ? 11.745 -1.456 -6.971 1.00 94.12 95 MET A N 1
ATOM 746 C CA . MET A 1 95 ? 11.635 -2.910 -6.815 1.00 94.12 95 MET A CA 1
ATOM 747 C C . MET A 1 95 ? 11.832 -3.344 -5.362 1.00 94.12 95 MET A C 1
ATOM 749 O O . MET A 1 95 ? 11.016 -4.099 -4.830 1.00 94.12 95 MET A O 1
ATOM 753 N N . GLY A 1 96 ? 12.907 -2.865 -4.727 1.00 95.88 96 GLY A N 1
ATOM 754 C CA . GLY A 1 96 ? 13.220 -3.175 -3.333 1.00 95.88 96 GLY A CA 1
ATOM 755 C C . GLY A 1 96 ? 12.152 -2.650 -2.375 1.00 95.88 96 GLY A C 1
ATOM 756 O O . GLY A 1 96 ? 11.612 -3.416 -1.580 1.00 95.88 96 GLY A O 1
ATOM 757 N N . ASN A 1 97 ? 11.777 -1.377 -2.521 1.00 97.06 97 ASN A N 1
ATOM 758 C CA . ASN A 1 97 ? 10.765 -0.729 -1.686 1.00 97.06 97 ASN A CA 1
ATOM 759 C C . ASN A 1 97 ? 9.419 -1.462 -1.750 1.00 97.06 97 ASN A C 1
ATOM 761 O O . ASN A 1 97 ? 8.796 -1.712 -0.718 1.00 97.06 97 ASN A O 1
ATOM 765 N N . PHE A 1 98 ? 8.969 -1.829 -2.954 1.00 97.38 98 PHE A N 1
ATOM 766 C CA . PHE A 1 98 ? 7.705 -2.540 -3.123 1.00 97.38 98 PHE A CA 1
ATOM 767 C C . PHE A 1 98 ? 7.761 -3.956 -2.536 1.00 97.38 98 PHE A C 1
ATOM 769 O O . PHE A 1 98 ? 6.808 -4.401 -1.895 1.00 97.38 98 PHE A O 1
ATOM 776 N N . TYR A 1 99 ? 8.884 -4.658 -2.705 1.00 96.81 99 TYR A N 1
ATOM 777 C CA . TYR A 1 99 ? 9.088 -5.977 -2.110 1.00 96.81 99 TYR A CA 1
ATOM 778 C C . TYR A 1 99 ? 9.055 -5.936 -0.575 1.00 96.81 99 TYR A C 1
ATOM 780 O O . TYR A 1 99 ? 8.341 -6.732 0.043 1.00 96.81 99 TYR A O 1
ATOM 788 N N . ASP A 1 100 ? 9.783 -5.001 0.037 1.00 98.06 100 ASP A N 1
ATOM 789 C CA . ASP A 1 100 ? 9.830 -4.857 1.492 1.00 98.06 100 ASP A CA 1
ATOM 790 C C . ASP A 1 100 ? 8.453 -4.479 2.056 1.00 98.06 100 ASP A C 1
ATOM 792 O O . ASP A 1 100 ? 7.997 -5.107 3.015 1.00 98.06 100 ASP A O 1
ATOM 796 N N . LEU A 1 101 ? 7.726 -3.569 1.394 1.00 97.50 101 LEU A N 1
ATOM 797 C CA . LEU A 1 101 ? 6.346 -3.224 1.750 1.00 97.50 101 LEU A CA 1
ATOM 798 C C . LEU A 1 101 ? 5.430 -4.457 1.771 1.00 97.50 101 LEU A C 1
ATOM 800 O O . LEU A 1 101 ? 4.705 -4.673 2.743 1.00 97.50 101 LEU A O 1
ATOM 804 N N . LEU A 1 102 ? 5.444 -5.279 0.715 1.00 97.44 102 LEU A N 1
ATOM 805 C CA . LEU A 1 102 ? 4.591 -6.472 0.640 1.00 97.44 102 LEU A CA 1
ATOM 806 C C . LEU A 1 102 ? 4.943 -7.499 1.717 1.00 97.44 102 LEU A C 1
ATOM 808 O O . LEU A 1 102 ? 4.059 -8.152 2.280 1.00 97.44 102 LEU A O 1
ATOM 812 N N . LYS A 1 103 ? 6.233 -7.643 2.018 1.00 97.75 103 LYS A N 1
ATOM 813 C CA . LYS A 1 103 ? 6.713 -8.554 3.053 1.00 97.75 103 LYS A CA 1
ATOM 814 C C . LYS A 1 103 ? 6.267 -8.104 4.442 1.00 97.75 103 LYS A C 1
ATOM 816 O O . LYS A 1 103 ? 5.766 -8.927 5.208 1.00 97.75 103 LYS A O 1
ATOM 821 N N . GLU A 1 104 ? 6.412 -6.821 4.757 1.00 97.69 104 GLU A N 1
ATOM 822 C CA . GLU A 1 104 ? 5.932 -6.247 6.016 1.00 97.69 104 GLU A CA 1
ATOM 823 C C . GLU A 1 104 ? 4.411 -6.366 6.137 1.00 97.69 104 GLU A C 1
ATOM 825 O O . GLU A 1 104 ? 3.906 -6.820 7.165 1.00 97.69 104 GLU A O 1
ATOM 830 N N . LEU A 1 105 ? 3.676 -6.056 5.065 1.00 96.56 105 LEU A N 1
ATOM 831 C CA . LEU A 1 105 ? 2.225 -6.199 5.027 1.00 96.56 105 LEU A CA 1
ATOM 832 C C . LEU A 1 105 ? 1.795 -7.646 5.287 1.00 96.56 105 LEU A C 1
ATOM 834 O O . LEU A 1 105 ? 0.890 -7.882 6.087 1.00 96.56 105 LEU A O 1
ATOM 838 N N . SER A 1 106 ? 2.447 -8.620 4.650 1.00 96.06 106 SER A N 1
ATOM 839 C CA . SER A 1 106 ? 2.168 -10.044 4.859 1.00 96.06 106 SER A CA 1
ATOM 840 C C . SER A 1 106 ? 2.401 -10.457 6.315 1.00 96.06 106 SER A C 1
ATOM 842 O O . SER A 1 106 ? 1.551 -11.122 6.905 1.00 96.06 106 SER A O 1
ATOM 844 N N . GLN A 1 107 ? 3.498 -10.013 6.930 1.00 97.12 107 GLN A N 1
ATOM 845 C CA . GLN A 1 107 ? 3.796 -10.315 8.333 1.00 97.12 107 GLN A CA 1
ATOM 846 C C . GLN A 1 107 ? 2.775 -9.690 9.291 1.00 97.12 107 GLN A C 1
ATOM 848 O O . GLN A 1 107 ? 2.263 -10.366 10.184 1.00 97.12 107 GLN A O 1
ATOM 853 N N . VAL A 1 108 ? 2.460 -8.406 9.103 1.00 97.06 108 VAL A N 1
ATOM 854 C CA . VAL A 1 108 ? 1.526 -7.674 9.967 1.00 97.06 108 VAL A CA 1
ATOM 855 C C . VAL A 1 108 ? 0.107 -8.218 9.829 1.00 97.06 108 VAL A C 1
ATOM 857 O O . VAL A 1 108 ? -0.549 -8.442 10.845 1.00 97.06 108 VAL A O 1
ATOM 860 N N . SER A 1 109 ? -0.358 -8.462 8.601 1.00 95.81 109 SER A N 1
ATOM 861 C CA . SER A 1 109 ? -1.695 -9.009 8.347 1.00 95.81 109 SER A CA 1
ATOM 862 C C . SER A 1 109 ? -1.849 -10.418 8.908 1.00 95.81 109 SER A C 1
ATOM 864 O O . SER A 1 109 ? -2.834 -10.672 9.593 1.00 95.81 109 SER A O 1
ATOM 866 N N . THR A 1 110 ? -0.856 -11.293 8.715 1.00 95.62 110 THR A N 1
ATOM 867 C CA . THR A 1 110 ? -0.869 -12.651 9.282 1.00 95.62 110 THR A CA 1
ATOM 868 C C . THR A 1 110 ? -1.010 -12.599 10.800 1.00 95.62 110 THR A C 1
ATOM 870 O O . THR A 1 110 ? -1.934 -13.199 11.338 1.00 95.62 110 THR A O 1
ATOM 873 N N . ARG A 1 111 ? -0.181 -11.798 11.487 1.00 96.38 111 ARG A N 1
ATOM 874 C CA . ARG A 1 111 ? -0.269 -11.630 12.946 1.00 96.38 111 ARG A CA 1
ATOM 875 C C . ARG A 1 111 ? -1.654 -11.147 13.394 1.00 96.38 111 ARG A C 1
ATOM 877 O O . ARG A 1 111 ? -2.195 -11.674 14.355 1.00 96.38 111 ARG A O 1
ATOM 884 N N . ILE A 1 112 ? -2.219 -10.137 12.725 1.00 95.81 112 ILE A N 1
ATOM 885 C CA . ILE A 1 112 ? -3.532 -9.574 13.091 1.00 95.81 112 ILE A CA 1
ATOM 886 C C . ILE A 1 112 ? -4.653 -10.599 12.885 1.00 95.81 112 ILE A C 1
ATOM 888 O O . ILE A 1 112 ? -5.546 -10.695 13.723 1.00 95.81 112 ILE A O 1
ATOM 892 N N . ILE A 1 113 ? -4.613 -11.357 11.786 1.00 95.81 113 ILE A N 1
ATOM 893 C CA . ILE A 1 113 ? -5.591 -12.414 11.503 1.00 95.81 113 ILE A CA 1
ATOM 894 C C . ILE A 1 113 ? -5.482 -13.517 12.555 1.00 95.81 113 ILE A C 1
ATOM 896 O O . ILE A 1 113 ? -6.496 -13.907 13.119 1.00 95.81 113 ILE A O 1
ATOM 900 N N . GLU A 1 114 ? -4.267 -13.964 12.878 1.00 94.50 114 GLU A N 1
ATOM 901 C CA . GLU A 1 114 ? -4.032 -14.964 13.924 1.00 94.50 114 GLU A CA 1
ATOM 902 C C . GLU A 1 114 ? -4.515 -14.490 15.302 1.00 94.50 114 GLU A C 1
ATOM 904 O O . GLU A 1 114 ? -5.132 -15.267 16.025 1.00 94.50 114 GLU A O 1
ATOM 909 N N . GLU A 1 115 ? -4.281 -13.224 15.668 1.00 93.88 115 GLU A N 1
ATOM 910 C CA . GLU A 1 115 ? -4.806 -12.628 16.907 1.00 93.88 115 GLU A CA 1
ATOM 911 C C . GLU A 1 115 ? -6.346 -12.612 16.899 1.00 93.88 115 GLU A C 1
ATOM 913 O O . GLU A 1 115 ? -6.973 -13.053 17.860 1.00 93.88 115 GLU A O 1
ATOM 918 N N . TYR A 1 116 ? -6.964 -12.187 15.793 1.00 90.38 116 TYR A N 1
ATOM 919 C CA . TYR A 1 116 ? -8.420 -12.126 15.657 1.00 90.38 116 TYR A CA 1
ATOM 920 C C . TYR A 1 116 ? -9.085 -13.512 15.677 1.00 90.38 116 TYR A C 1
ATOM 922 O O . TYR A 1 116 ? -10.108 -13.706 16.328 1.00 90.38 116 TYR A O 1
ATOM 930 N N . GLU A 1 117 ? -8.523 -14.492 14.971 1.00 91.69 117 GLU A N 1
ATOM 931 C CA . GLU A 1 117 ? -9.054 -15.857 14.896 1.00 91.69 117 GLU A CA 1
ATOM 932 C C . GLU A 1 117 ? -8.730 -16.674 16.154 1.00 91.69 117 GLU A C 1
ATOM 934 O O . GLU A 1 117 ? -9.558 -17.463 16.610 1.00 91.69 117 GLU A O 1
ATOM 939 N N . GLY A 1 118 ? -7.556 -16.462 16.751 1.00 77.44 118 GLY A N 1
ATOM 940 C CA . GLY A 1 118 ? -7.113 -17.125 17.976 1.00 77.44 118 GLY A CA 1
ATOM 941 C C . GLY A 1 118 ? -7.861 -16.661 19.226 1.00 77.44 118 GLY A C 1
ATOM 942 O O . GLY A 1 118 ? -8.142 -17.479 20.102 1.00 77.44 118 GLY A O 1
ATOM 943 N N . GLU A 1 119 ? -8.263 -15.388 19.301 1.00 56.94 119 GLU A N 1
ATOM 944 C CA . GLU A 1 119 ? -9.151 -14.889 20.363 1.00 56.94 119 GLU A CA 1
ATOM 945 C C . GLU A 1 119 ? -10.577 -15.476 20.273 1.00 56.94 119 GLU A C 1
ATOM 947 O O . GLU A 1 119 ? -11.264 -15.558 21.290 1.00 56.94 119 GLU A O 1
ATOM 952 N N . ASN A 1 120 ? -10.999 -15.978 19.104 1.00 51.31 120 ASN A N 1
ATOM 953 C CA . ASN A 1 120 ? -12.291 -16.655 18.911 1.00 51.31 120 ASN A CA 1
ATOM 954 C C . ASN A 1 120 ? -12.277 -18.1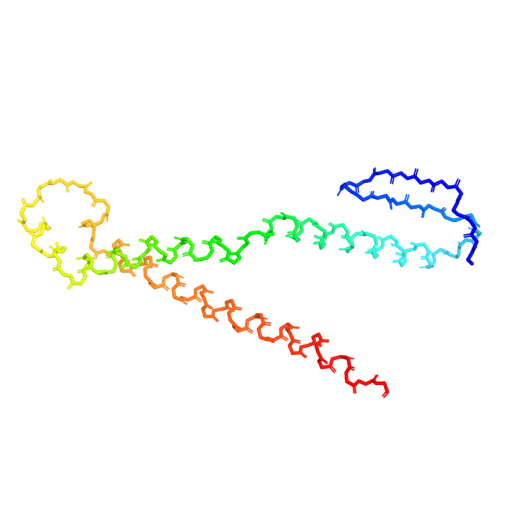57 19.278 1.00 51.31 120 ASN A C 1
ATOM 956 O O . ASN A 1 120 ? -13.313 -18.814 19.194 1.00 51.31 120 ASN A O 1
ATOM 960 N N . ALA A 1 121 ? -11.132 -18.726 19.678 1.00 49.19 121 ALA A N 1
ATOM 961 C CA . ALA A 1 121 ? -11.001 -20.148 20.028 1.00 49.19 121 ALA A CA 1
ATOM 962 C C . ALA A 1 121 ? -11.240 -20.456 21.521 1.00 49.19 121 ALA A C 1
ATOM 964 O O . ALA A 1 121 ? -11.079 -21.603 21.945 1.00 49.19 121 ALA A O 1
ATOM 965 N N . VAL A 1 122 ? -11.608 -19.453 22.325 1.00 45.62 122 VAL A N 1
ATOM 966 C CA . VAL A 1 122 ? -11.896 -19.604 23.758 1.00 45.62 122 VAL A CA 1
ATOM 967 C C . VAL A 1 122 ? -13.365 -19.260 24.038 1.00 45.62 122 VAL A C 1
ATOM 969 O O . VAL A 1 122 ? -13.673 -18.205 24.585 1.00 45.62 122 VAL A O 1
ATOM 972 N N . GLU A 1 123 ? -14.263 -20.178 23.674 1.00 40.78 123 GLU A N 1
ATOM 973 C CA . 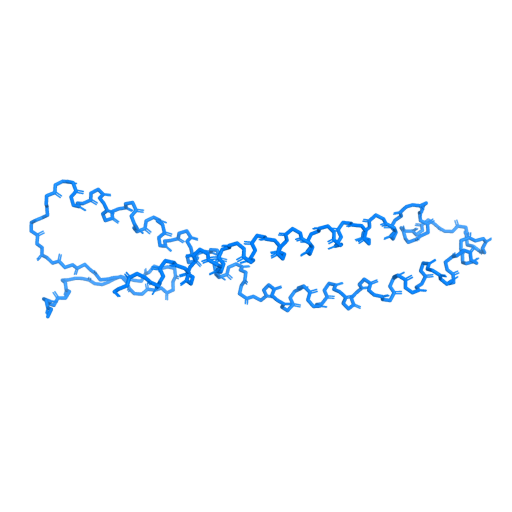GLU A 1 123 ? -15.595 -20.339 24.287 1.00 40.78 123 GLU A CA 1
ATOM 974 C C . GLU A 1 123 ? -15.720 -21.732 24.916 1.00 40.78 123 GLU A C 1
ATOM 976 O O . GLU A 1 123 ? -15.398 -22.733 24.233 1.00 40.78 123 GLU A O 1
#

Foldseek 3Di:
DADFPDWDDDPNDIRTHRDDDDDPVRVVVVVVVVVVVVVVSVVCVVCVCVVVVLVVLCVVLVVLVVCLVPCLVVCLVVDPDDDQSNDPCRSVVSVVVSVVVVVVVVVVVVVVVCVVVVVVPPD

Radius of gyration: 25.04 Å; chains: 1; bounding box: 60×33×63 Å

Organism: NCBI:txid1125779

Secondary structure (DSSP, 8-state):
-PPPSEEEEETTEEEEE------HHHHHHHHHHHHHHHHHHHHHHHTTTHHHHHHHHHHHHHHHHHHHTTTHHHHHHH--S--GGGSSSHHHHHHHHHHHHHHHHHHHHHHHHHHHHHHTT--

InterPro domains:
  IPR025384 Protein of unknown function DUF4298 [PF14131] (35-104)

pLDDT: mean 85.66, std 14.28, range [40.78, 98.12]

Sequence (123 aa):
MPAPSTCVERAGNVICAYNGTMAAEQMKRIQVNDERLTQITRFNNAHENFPEDLAQAWDTLKPLIAYYEGQWSRDLAETDAAYGVLSEDGVWNEMGNFYDLLKELSQVSTRIIEEYEGENAVE